Protein AF-A0A3C1KTD1-F1 (afdb_monomer_lite)

Organism: NCBI:txid287487

pLDDT: mean 96.36, std 2.3, range [87.81, 98.62]

Structure (mmCIF, N/CA/C/O backbone):
data_AF-A0A3C1KTD1-F1
#
_entry.id   AF-A0A3C1KTD1-F1
#
loop_
_atom_site.group_PDB
_atom_site.id
_atom_site.type_symbol
_atom_site.label_atom_id
_atom_site.label_alt_id
_atom_site.label_comp_id
_atom_site.label_asym_id
_atom_site.label_entity_id
_atom_site.label_seq_id
_atom_site.pdbx_PDB_ins_code
_atom_site.Cartn_x
_atom_site.Cartn_y
_atom_site.Cartn_z
_atom_site.occupancy
_atom_site.B_iso_or_equiv
_atom_site.auth_seq_id
_atom_site.auth_comp_id
_atom_site.auth_asym_id
_atom_site.auth_atom_id
_atom_site.pdbx_PDB_model_num
ATOM 1 N N . LEU A 1 1 ? -13.955 5.114 -11.474 1.00 92.81 1 LEU A N 1
ATOM 2 C CA . LEU A 1 1 ? -13.503 6.231 -10.620 1.00 92.81 1 LEU A CA 1
ATOM 3 C C . LEU A 1 1 ? -11.987 6.173 -10.586 1.00 92.81 1 LEU A C 1
ATOM 5 O O . LEU A 1 1 ? -11.468 5.073 -10.460 1.00 92.81 1 LEU A O 1
ATOM 9 N N . VAL A 1 2 ? -11.312 7.304 -10.758 1.00 97.06 2 VAL A N 1
ATOM 10 C CA . VAL A 1 2 ? -9.867 7.436 -10.530 1.00 97.06 2 VAL A CA 1
ATOM 11 C C . VAL A 1 2 ? -9.725 8.418 -9.378 1.00 97.06 2 VAL A C 1
ATOM 13 O O . VAL A 1 2 ? -10.381 9.459 -9.406 1.00 97.06 2 VAL A O 1
ATOM 16 N N . ALA A 1 3 ? -8.957 8.050 -8.361 1.00 97.25 3 ALA A N 1
ATOM 17 C CA . ALA A 1 3 ? -8.747 8.856 -7.169 1.00 97.25 3 ALA A CA 1
ATOM 18 C C . ALA A 1 3 ? -7.295 8.710 -6.712 1.00 97.25 3 ALA A C 1
ATOM 20 O O . ALA A 1 3 ? -6.690 7.656 -6.911 1.00 97.25 3 ALA A O 1
ATOM 21 N N . GLU A 1 4 ? -6.770 9.773 -6.119 1.00 96.81 4 GLU A N 1
ATOM 22 C CA . GLU A 1 4 ? -5.546 9.732 -5.327 1.00 96.81 4 GLU A CA 1
ATOM 23 C C . GLU A 1 4 ? -5.823 9.015 -3.998 1.00 96.81 4 GLU A C 1
ATOM 25 O O . GLU A 1 4 ? -6.931 9.100 -3.461 1.00 96.81 4 GLU A O 1
ATOM 30 N N . ALA A 1 5 ? -4.831 8.276 -3.509 1.00 96.88 5 ALA A N 1
ATOM 31 C CA . ALA A 1 5 ? -4.867 7.569 -2.239 1.00 96.88 5 ALA A CA 1
ATOM 32 C C . ALA A 1 5 ? -3.746 8.134 -1.365 1.00 96.88 5 ALA A C 1
ATOM 34 O O . ALA A 1 5 ? -2.582 7.868 -1.642 1.00 96.88 5 ALA A O 1
ATOM 35 N N . ASP A 1 6 ? -4.117 8.933 -0.368 1.00 94.75 6 ASP A N 1
ATOM 36 C CA . ASP A 1 6 ? -3.190 9.637 0.520 1.00 94.75 6 ASP A CA 1
ATOM 37 C C . ASP A 1 6 ? -2.967 8.831 1.809 1.00 94.75 6 ASP A C 1
ATOM 39 O O . ASP A 1 6 ? -3.920 8.429 2.488 1.00 94.75 6 ASP A O 1
ATOM 43 N N . GLU A 1 7 ? -1.707 8.567 2.137 1.00 94.88 7 GLU A N 1
ATOM 44 C CA . GLU A 1 7 ? -1.309 7.870 3.352 1.00 94.88 7 GLU A CA 1
ATOM 45 C C . GLU A 1 7 ? -1.231 8.796 4.578 1.00 94.88 7 GLU A C 1
ATOM 47 O O . GLU A 1 7 ? -1.108 8.301 5.698 1.00 94.88 7 GLU A O 1
ATOM 52 N N . SER A 1 8 ? -1.304 10.118 4.409 1.00 93.50 8 SER A N 1
ATOM 53 C CA . SER A 1 8 ? -1.039 11.105 5.460 1.00 93.50 8 SER A CA 1
ATOM 54 C C . SER A 1 8 ? -1.978 11.029 6.664 1.00 93.50 8 SER A C 1
ATOM 56 O O . SER A 1 8 ? -1.575 11.381 7.767 1.00 93.50 8 SER A O 1
ATOM 58 N N . ASP A 1 9 ? -3.201 10.528 6.504 1.00 87.81 9 ASP A N 1
ATOM 59 C CA . ASP A 1 9 ? -4.178 10.337 7.585 1.00 87.81 9 ASP A CA 1
ATOM 60 C C . ASP A 1 9 ? -4.637 8.873 7.730 1.00 87.81 9 ASP A C 1
ATOM 62 O O . ASP A 1 9 ? -5.598 8.576 8.447 1.00 87.81 9 ASP A O 1
ATOM 66 N N . ALA A 1 10 ? -3.951 7.955 7.040 1.00 87.88 10 ALA A N 1
ATOM 67 C CA . ALA A 1 10 ? -4.290 6.539 6.908 1.00 87.88 10 ALA A CA 1
ATOM 68 C C . ALA A 1 10 ? -5.712 6.254 6.366 1.00 87.88 10 ALA A C 1
ATOM 70 O O . ALA A 1 10 ? -6.164 5.104 6.375 1.00 87.88 10 ALA A O 1
ATOM 71 N N . SER A 1 11 ? -6.429 7.251 5.835 1.00 91.88 11 SER A N 1
ATOM 72 C CA . SER A 1 11 ? -7.798 7.072 5.339 1.00 91.88 11 SER A CA 1
ATOM 73 C C . SER A 1 11 ? -7.866 6.221 4.072 1.00 91.88 11 SER A C 1
ATOM 75 O O . SER A 1 11 ? -8.878 5.542 3.864 1.00 91.88 11 SER A O 1
ATOM 77 N N . PHE A 1 12 ? -6.786 6.163 3.282 1.00 93.94 12 PHE A N 1
ATOM 78 C CA . PHE A 1 12 ? -6.659 5.283 2.115 1.00 93.94 12 PHE A CA 1
ATOM 79 C C . PHE A 1 12 ? -6.930 3.797 2.407 1.00 93.94 12 PHE A C 1
ATOM 81 O O . PHE A 1 12 ? -7.369 3.075 1.511 1.00 93.94 12 PHE A O 1
ATOM 88 N N . LEU A 1 13 ? -6.806 3.347 3.663 1.00 95.81 13 LEU A N 1
ATOM 89 C CA . LEU A 1 13 ? -7.191 1.998 4.097 1.00 95.81 13 LEU A CA 1
ATOM 90 C C . LEU A 1 13 ? -8.685 1.693 3.914 1.00 95.81 13 LEU A C 1
ATOM 92 O O . LEU A 1 13 ? -9.083 0.532 3.912 1.00 95.81 13 LEU A O 1
ATOM 96 N N . HIS A 1 14 ? -9.530 2.707 3.738 1.00 95.38 14 HIS A N 1
ATOM 97 C CA . HIS A 1 14 ? -10.959 2.522 3.483 1.00 95.38 14 HIS A CA 1
ATOM 98 C C . HIS A 1 14 ? -11.288 2.403 1.990 1.00 95.38 14 HIS A C 1
ATOM 100 O O . HIS A 1 14 ? -12.429 2.100 1.629 1.00 95.38 14 HIS A O 1
ATOM 106 N N . LEU A 1 15 ? -10.317 2.640 1.105 1.00 96.75 15 LEU A N 1
ATOM 1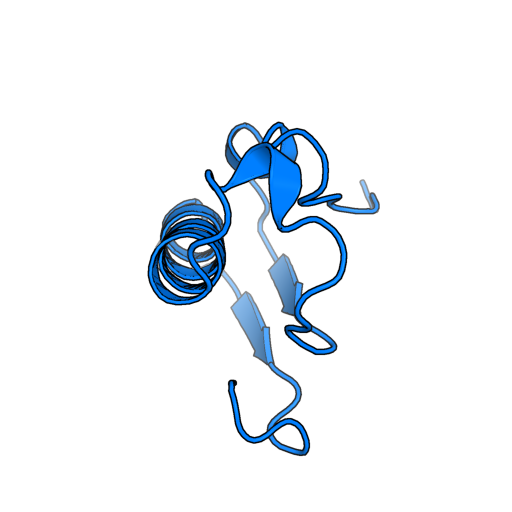07 C CA . LEU A 1 15 ? -10.512 2.468 -0.328 1.00 96.75 15 LEU A CA 1
ATOM 108 C C . LEU A 1 15 ? -10.599 0.976 -0.666 1.00 96.75 15 LEU A C 1
ATOM 110 O O . LEU A 1 15 ? -9.872 0.146 -0.127 1.00 96.75 15 LEU A O 1
ATOM 114 N N . GLN A 1 16 ? -11.487 0.648 -1.604 1.00 97.38 16 GLN A N 1
ATOM 115 C CA . GLN A 1 16 ? -11.678 -0.705 -2.138 1.00 97.38 16 GLN A CA 1
ATOM 116 C C . GLN A 1 16 ? -11.411 -0.690 -3.651 1.00 97.38 16 GLN A C 1
ATOM 118 O O . GLN A 1 16 ? -12.352 -0.701 -4.455 1.00 97.38 16 GLN A O 1
ATOM 123 N N . PRO A 1 17 ? -10.140 -0.535 -4.066 1.00 97.88 17 PRO A N 1
ATOM 124 C CA . PRO A 1 17 ? -9.789 -0.404 -5.469 1.00 97.88 17 PRO A CA 1
ATOM 125 C C . PRO A 1 17 ? -9.844 -1.749 -6.202 1.00 97.88 17 PRO A C 1
ATOM 127 O O . PRO A 1 17 ? -9.739 -2.826 -5.625 1.00 97.88 17 PRO A O 1
ATOM 130 N N . MET A 1 18 ? -9.968 -1.672 -7.525 1.00 98.38 18 MET A N 1
ATOM 131 C CA . MET A 1 18 ? -9.733 -2.809 -8.428 1.00 98.38 18 MET A CA 1
ATOM 132 C C . MET A 1 18 ? -8.290 -2.832 -8.944 1.00 98.38 18 MET A C 1
ATOM 134 O O . MET A 1 18 ? -7.765 -3.885 -9.302 1.00 98.38 18 MET A O 1
ATOM 138 N N . VAL A 1 19 ? -7.674 -1.650 -9.012 1.00 98.38 19 VAL A N 1
ATOM 139 C CA . VAL A 1 19 ? -6.298 -1.422 -9.441 1.00 98.38 19 VAL A CA 1
ATOM 140 C C . VAL A 1 19 ? -5.697 -0.368 -8.522 1.00 98.38 19 VAL A C 1
ATOM 142 O O . VAL A 1 19 ? -6.320 0.674 -8.316 1.00 98.38 19 VAL A O 1
ATOM 145 N N . THR A 1 20 ? -4.495 -0.628 -8.023 1.00 98.25 20 THR A N 1
ATOM 146 C CA . THR A 1 20 ? -3.707 0.305 -7.209 1.00 98.25 20 THR A CA 1
ATOM 147 C C . THR A 1 20 ? -2.365 0.556 -7.882 1.00 98.25 20 THR A C 1
ATOM 149 O O . THR A 1 20 ? -1.792 -0.357 -8.479 1.00 98.25 20 THR A O 1
ATOM 152 N N . VAL A 1 21 ? -1.860 1.784 -7.777 1.00 98.44 21 VAL A N 1
ATOM 153 C CA . VAL A 1 21 ? -0.514 2.161 -8.219 1.00 98.44 21 VAL A CA 1
ATOM 154 C C . VAL A 1 21 ? 0.251 2.693 -7.012 1.00 98.44 21 VAL A C 1
ATOM 156 O O . VAL A 1 21 ? -0.254 3.582 -6.334 1.00 98.44 21 VAL A O 1
ATOM 159 N N . VAL A 1 22 ? 1.448 2.163 -6.758 1.00 98.25 22 VAL A N 1
ATOM 160 C CA . VAL A 1 22 ? 2.391 2.688 -5.760 1.00 98.25 22 VAL A CA 1
ATOM 161 C C . VAL A 1 22 ? 3.615 3.214 -6.500 1.00 98.25 22 VAL A C 1
ATOM 163 O O . VAL A 1 22 ? 4.317 2.453 -7.173 1.00 98.25 22 VAL A O 1
ATOM 166 N N . THR A 1 23 ? 3.837 4.525 -6.421 1.00 97.94 23 THR A N 1
ATOM 167 C CA . THR A 1 23 ? 4.925 5.219 -7.125 1.00 97.94 23 THR A CA 1
ATOM 168 C C . THR A 1 23 ? 6.245 5.184 -6.368 1.00 97.94 23 THR A C 1
ATOM 170 O O . THR A 1 23 ? 7.286 5.041 -6.999 1.00 97.94 23 THR A O 1
ATOM 173 N N . ASN A 1 24 ? 6.194 5.332 -5.049 1.00 97.44 24 ASN A N 1
ATOM 174 C CA . ASN A 1 24 ? 7.317 5.331 -4.113 1.00 97.44 24 ASN A CA 1
ATOM 175 C C . ASN A 1 24 ? 6.769 5.241 -2.675 1.00 97.44 24 ASN A C 1
ATOM 177 O O . ASN A 1 24 ? 5.564 5.399 -2.463 1.00 97.44 24 ASN A O 1
ATOM 181 N N . ILE A 1 25 ? 7.635 4.951 -1.702 1.00 97.50 25 ILE A N 1
ATOM 182 C CA . ILE A 1 25 ? 7.310 4.939 -0.268 1.00 97.50 25 ILE A CA 1
ATOM 183 C C . ILE A 1 25 ? 8.412 5.688 0.494 1.00 97.50 25 ILE A C 1
ATOM 185 O O . ILE A 1 25 ? 9.497 5.155 0.731 1.00 97.50 25 ILE A O 1
ATOM 189 N N . GLU A 1 26 ? 8.115 6.915 0.921 1.00 95.81 26 GLU A N 1
ATOM 190 C CA . GLU A 1 26 ? 9.066 7.818 1.585 1.00 95.81 26 GLU A CA 1
ATOM 191 C C . GLU A 1 26 ? 8.633 8.163 3.023 1.00 95.81 26 GLU A C 1
ATOM 193 O O . GLU A 1 26 ? 7.530 7.847 3.468 1.00 95.81 26 GLU A O 1
ATOM 198 N N . ALA A 1 27 ? 9.540 8.761 3.800 1.00 94.94 27 ALA A N 1
ATOM 199 C CA . ALA A 1 27 ? 9.354 9.031 5.228 1.00 94.94 27 ALA A CA 1
ATOM 200 C C . ALA A 1 27 ? 8.787 10.440 5.495 1.00 94.94 27 ALA A C 1
ATOM 202 O O . ALA A 1 27 ? 9.296 11.159 6.359 1.00 94.94 27 ALA A O 1
ATOM 203 N N . ASP A 1 28 ? 7.739 10.823 4.767 1.00 92.38 28 ASP A N 1
ATOM 204 C CA . ASP A 1 28 ? 7.174 12.178 4.815 1.00 92.38 28 ASP A CA 1
ATOM 205 C C . ASP A 1 28 ? 6.154 12.325 5.953 1.00 92.38 28 ASP A C 1
ATOM 207 O O . ASP A 1 28 ? 6.310 13.151 6.852 1.00 92.38 28 ASP A O 1
ATOM 211 N N . HIS A 1 29 ? 5.148 11.452 5.985 1.00 94.38 29 HIS A N 1
ATOM 212 C CA . HIS A 1 29 ? 4.002 11.536 6.899 1.00 94.38 29 HIS A CA 1
ATOM 213 C C . HIS A 1 29 ? 4.205 10.748 8.203 1.00 94.38 29 HIS A C 1
ATOM 215 O O . HIS A 1 29 ? 3.300 10.105 8.734 1.00 94.38 29 HIS A O 1
ATOM 221 N N . MET A 1 30 ? 5.429 10.758 8.73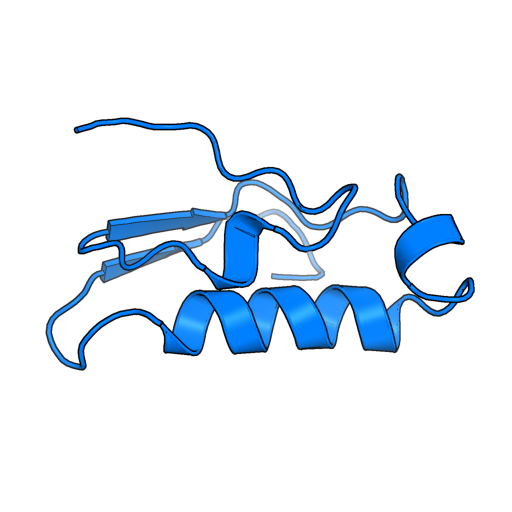2 1.00 95.88 30 MET A N 1
ATOM 222 C CA . MET A 1 30 ? 5.843 9.886 9.840 1.00 95.88 30 MET A CA 1
ATOM 223 C C . MET A 1 30 ? 5.099 10.147 11.154 1.00 95.88 30 MET A C 1
ATOM 225 O O . MET A 1 30 ? 4.958 9.240 11.973 1.00 95.88 30 MET A O 1
ATOM 229 N N . GLU A 1 31 ? 4.608 11.366 11.365 1.00 95.12 31 GLU A N 1
ATOM 230 C CA . GLU A 1 31 ? 3.793 11.745 12.526 1.00 95.12 31 GLU A CA 1
ATOM 231 C C . GLU A 1 31 ? 2.517 10.905 12.670 1.00 95.12 31 GLU A C 1
ATOM 233 O O . GLU A 1 31 ? 2.165 10.513 13.785 1.00 95.12 31 GLU A O 1
ATOM 238 N N . THR A 1 32 ? 1.897 10.530 11.552 1.00 94.00 32 THR A N 1
ATOM 239 C CA . THR A 1 32 ? 0.708 9.665 11.497 1.00 94.00 32 THR A CA 1
ATOM 240 C C . THR A 1 32 ? 1.022 8.231 11.910 1.00 94.00 32 THR A C 1
ATOM 242 O O . THR A 1 32 ? 0.192 7.545 12.505 1.00 94.00 32 THR A O 1
ATOM 245 N N . TYR A 1 33 ? 2.259 7.798 11.678 1.00 95.62 33 TYR A N 1
ATOM 246 C CA . TYR A 1 33 ? 2.738 6.441 11.932 1.00 95.62 33 TYR A CA 1
ATOM 247 C C . TYR A 1 33 ? 3.600 6.338 13.196 1.00 95.62 33 TYR A C 1
ATOM 249 O O . TYR A 1 33 ? 4.423 5.434 13.332 1.00 95.62 33 TYR A O 1
ATOM 257 N N . GLY A 1 34 ? 3.444 7.282 14.131 1.00 95.00 34 GLY A N 1
ATOM 258 C CA . GLY A 1 34 ? 4.156 7.266 15.412 1.00 95.00 34 GLY A CA 1
ATOM 259 C C . GLY A 1 34 ? 5.676 7.419 15.289 1.00 95.00 34 GLY A C 1
ATOM 260 O O . GLY A 1 34 ? 6.406 7.018 16.194 1.00 95.00 34 GLY A O 1
ATOM 261 N N . GLY A 1 35 ? 6.164 7.977 14.179 1.00 95.94 35 GLY A N 1
ATOM 262 C CA . GLY A 1 35 ? 7.590 8.115 13.895 1.00 95.94 35 GLY A CA 1
ATOM 263 C C . GLY A 1 35 ? 8.280 6.812 13.485 1.00 95.94 35 GLY A C 1
ATOM 264 O O . GLY A 1 35 ? 9.508 6.789 13.424 1.00 95.94 35 GLY A O 1
ATOM 265 N N . ASP A 1 36 ? 7.531 5.743 13.190 1.00 96.69 36 ASP A N 1
ATOM 266 C CA . ASP A 1 36 ? 8.081 4.451 12.779 1.00 96.69 36 ASP A CA 1
ATOM 267 C C . ASP A 1 36 ? 7.830 4.133 11.294 1.00 96.69 36 ASP A C 1
ATOM 269 O O . ASP A 1 36 ? 6.699 3.953 10.839 1.00 96.69 36 ASP A O 1
ATOM 273 N N . PHE A 1 37 ? 8.919 3.998 10.534 1.00 96.50 37 PHE A N 1
ATOM 274 C CA . PHE A 1 37 ? 8.861 3.719 9.099 1.00 96.50 37 PHE A CA 1
ATOM 275 C C . PHE A 1 37 ? 8.379 2.292 8.818 1.00 96.50 37 PHE A C 1
ATOM 277 O O . PHE A 1 37 ? 7.747 2.031 7.795 1.00 96.50 37 PHE A O 1
ATOM 284 N N . ALA A 1 38 ? 8.641 1.352 9.734 1.00 96.69 38 ALA A N 1
ATOM 285 C CA . ALA A 1 38 ? 8.132 -0.007 9.594 1.00 96.69 38 ALA A CA 1
ATOM 286 C C . ALA A 1 38 ? 6.601 -0.036 9.686 1.00 96.69 38 ALA A C 1
ATOM 288 O O . AL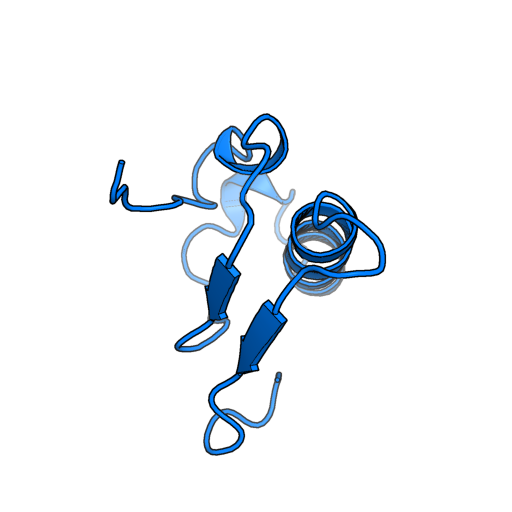A A 1 38 ? 5.969 -0.793 8.946 1.00 96.69 38 ALA A O 1
ATOM 289 N N . THR A 1 39 ? 6.023 0.819 10.534 1.00 96.50 39 THR A N 1
ATOM 290 C CA . THR A 1 39 ? 4.575 1.020 10.630 1.00 96.50 39 THR A CA 1
ATOM 291 C C . THR A 1 39 ? 4.022 1.599 9.327 1.00 96.50 39 THR A C 1
ATOM 293 O O . THR A 1 39 ? 3.123 0.991 8.759 1.00 96.50 39 THR A O 1
ATOM 296 N N . LEU A 1 40 ? 4.615 2.671 8.779 1.00 96.75 40 LEU A N 1
ATOM 297 C CA . LEU A 1 40 ? 4.217 3.238 7.477 1.00 96.75 40 LEU A CA 1
ATOM 298 C C . LEU A 1 40 ? 4.226 2.176 6.364 1.00 96.75 40 LEU A C 1
ATOM 300 O O . LEU A 1 40 ? 3.226 1.983 5.672 1.00 96.75 40 LEU A O 1
ATOM 304 N N . ARG A 1 41 ? 5.318 1.412 6.235 1.00 96.88 41 ARG A N 1
ATOM 305 C CA . ARG A 1 41 ? 5.420 0.326 5.244 1.00 96.88 41 ARG A CA 1
ATOM 306 C C . ARG A 1 41 ? 4.367 -0.767 5.465 1.00 96.88 41 ARG A C 1
ATOM 308 O O . ARG A 1 41 ? 3.835 -1.316 4.502 1.00 96.88 41 ARG A O 1
ATOM 315 N N . GLY A 1 42 ? 4.075 -1.098 6.722 1.00 96.88 42 GLY A N 1
ATOM 316 C CA . GLY A 1 42 ? 3.007 -2.032 7.084 1.00 96.88 42 GLY A CA 1
ATOM 317 C C . GLY A 1 42 ? 1.632 -1.552 6.617 1.00 96.88 42 GLY A C 1
ATOM 318 O O . GLY A 1 42 ? 0.853 -2.350 6.103 1.00 96.88 42 GLY A O 1
ATOM 319 N N . THR A 1 43 ? 1.372 -0.249 6.700 1.00 97.19 43 THR A N 1
ATOM 320 C CA . THR A 1 43 ? 0.124 0.363 6.235 1.00 97.19 43 THR A CA 1
ATOM 321 C C . THR A 1 43 ? -0.044 0.261 4.719 1.00 97.19 43 THR A C 1
ATOM 323 O O . THR A 1 43 ? -1.123 -0.090 4.248 1.00 97.19 43 THR A O 1
ATOM 326 N N . PHE A 1 44 ? 1.018 0.476 3.933 1.00 97.88 44 PHE A N 1
ATOM 327 C CA . PHE A 1 44 ? 0.972 0.235 2.482 1.00 97.88 44 PHE A CA 1
ATOM 328 C C . PHE A 1 44 ? 0.658 -1.230 2.153 1.00 97.88 44 PHE A C 1
ATOM 330 O O . PHE A 1 44 ? -0.114 -1.509 1.235 1.00 97.88 44 PHE A O 1
ATOM 337 N N . LEU A 1 45 ? 1.211 -2.177 2.918 1.00 97.31 45 LEU A N 1
ATOM 338 C CA . LEU A 1 45 ? 0.898 -3.597 2.754 1.00 97.31 45 LEU A CA 1
ATOM 339 C C . LEU A 1 45 ? -0.579 -3.896 3.063 1.00 97.31 45 LEU A C 1
ATOM 341 O O . LEU A 1 45 ? -1.216 -4.656 2.336 1.00 97.31 45 LEU A O 1
ATOM 345 N N . GLU A 1 46 ? -1.137 -3.297 4.115 1.00 97.62 46 GLU A N 1
ATOM 346 C CA . GLU A 1 46 ? -2.560 -3.418 4.452 1.00 97.62 46 GLU A CA 1
ATOM 347 C C . GLU A 1 46 ? -3.458 -2.817 3.362 1.00 97.62 46 GLU A C 1
ATOM 349 O O . GLU A 1 46 ? -4.405 -3.465 2.919 1.00 97.62 46 GLU A O 1
ATOM 354 N N . PHE A 1 47 ? -3.106 -1.640 2.844 1.00 97.81 47 PHE A N 1
ATOM 355 C CA . PHE A 1 47 ? -3.805 -1.018 1.722 1.00 97.81 47 PHE A CA 1
ATOM 356 C C . PHE A 1 47 ? -3.808 -1.907 0.469 1.00 97.81 47 PHE A C 1
ATOM 358 O O . PHE A 1 47 ? -4.843 -2.066 -0.178 1.00 97.81 47 PHE A O 1
ATOM 365 N N . LEU A 1 48 ? -2.682 -2.547 0.138 1.00 97.94 48 LEU A N 1
ATOM 366 C CA . LEU A 1 48 ? -2.611 -3.487 -0.987 1.00 97.94 48 LEU A CA 1
ATOM 367 C C . LEU A 1 48 ? -3.496 -4.724 -0.773 1.00 97.94 48 LEU A C 1
ATOM 369 O O . LEU A 1 48 ? -4.048 -5.245 -1.742 1.00 97.94 48 LEU A O 1
ATOM 373 N N . HIS A 1 49 ? -3.692 -5.170 0.471 1.00 98.06 49 HIS A N 1
ATOM 374 C CA . HIS A 1 49 ? -4.606 -6.271 0.790 1.00 98.06 49 HIS A CA 1
ATOM 375 C C . HIS A 1 49 ? -6.095 -5.922 0.625 1.00 98.06 49 HIS A C 1
ATOM 377 O O . HIS A 1 49 ? -6.918 -6.838 0.603 1.00 98.06 49 HIS A O 1
ATOM 383 N N . ASN A 1 50 ? -6.456 -4.647 0.441 1.00 97.88 50 ASN A N 1
ATOM 384 C CA . ASN A 1 50 ? -7.820 -4.269 0.055 1.00 97.88 50 ASN A CA 1
ATOM 385 C C . ASN A 1 50 ? -8.151 -4.618 -1.401 1.00 97.88 50 ASN A C 1
ATOM 387 O O . ASN A 1 50 ? -9.323 -4.588 -1.787 1.00 97.88 50 ASN A O 1
ATOM 391 N N . LEU A 1 51 ? -7.149 -4.941 -2.226 1.00 98.31 51 LEU A N 1
ATOM 392 C CA . LEU A 1 51 ? -7.402 -5.445 -3.569 1.00 98.31 51 LEU A CA 1
ATOM 393 C C . LEU A 1 51 ? -8.097 -6.814 -3.487 1.00 98.31 51 LEU A C 1
ATOM 395 O O . LEU A 1 51 ? -7.676 -7.687 -2.722 1.00 98.31 51 LEU A O 1
ATOM 399 N N . PRO A 1 52 ? -9.121 -7.071 -4.320 1.00 98.31 52 PRO A N 1
ATOM 400 C CA . PRO A 1 52 ? -9.619 -8.428 -4.480 1.00 98.31 52 PRO A CA 1
ATOM 401 C C . PRO A 1 52 ? -8.508 -9.324 -5.045 1.00 98.31 52 PRO A C 1
ATOM 403 O O . PRO A 1 52 ? -7.588 -8.847 -5.706 1.00 98.31 52 PRO A O 1
ATOM 406 N N . PHE A 1 53 ? -8.623 -10.647 -4.884 1.00 97.94 53 PHE A N 1
ATOM 407 C CA . PHE A 1 53 ? -7.614 -11.592 -5.399 1.00 97.94 53 PHE A CA 1
ATOM 408 C C . PHE A 1 53 ? -7.377 -11.488 -6.921 1.00 97.94 53 PHE A C 1
ATOM 410 O O . PHE A 1 53 ? -6.353 -11.942 -7.421 1.00 97.94 53 PHE A O 1
ATOM 417 N N . TYR A 1 54 ? -8.347 -10.934 -7.657 1.00 97.88 54 TYR A N 1
ATOM 418 C CA . TYR A 1 54 ? -8.292 -10.669 -9.098 1.00 97.88 54 TYR A CA 1
ATOM 419 C C . TYR A 1 54 ? -7.947 -9.207 -9.437 1.00 97.88 54 TYR A C 1
ATOM 421 O O . TYR A 1 54 ? -8.086 -8.794 -10.588 1.00 97.88 54 TYR A O 1
ATOM 429 N N . GLY A 1 55 ? -7.569 -8.407 -8.441 1.00 98.38 55 GLY A N 1
ATOM 430 C CA . GLY A 1 55 ? -7.117 -7.032 -8.609 1.00 98.38 55 GLY A CA 1
ATOM 431 C C . GLY A 1 55 ? -5.705 -6.952 -9.188 1.00 98.38 55 GLY A C 1
ATOM 432 O O . GLY A 1 55 ? -5.032 -7.962 -9.397 1.00 98.38 55 GLY A O 1
ATOM 433 N N . LEU A 1 56 ? -5.256 -5.727 -9.450 1.00 98.62 56 LEU A N 1
ATOM 434 C CA . LEU A 1 56 ? -3.922 -5.452 -9.980 1.00 98.62 56 LEU A CA 1
ATOM 435 C C . LEU A 1 56 ? -3.193 -4.433 -9.101 1.00 98.62 56 LEU A C 1
ATOM 437 O O . LEU A 1 56 ? -3.691 -3.330 -8.887 1.00 98.62 56 LEU A O 1
ATOM 441 N N . ALA A 1 57 ? -1.989 -4.784 -8.660 1.00 98.44 57 ALA A N 1
ATOM 4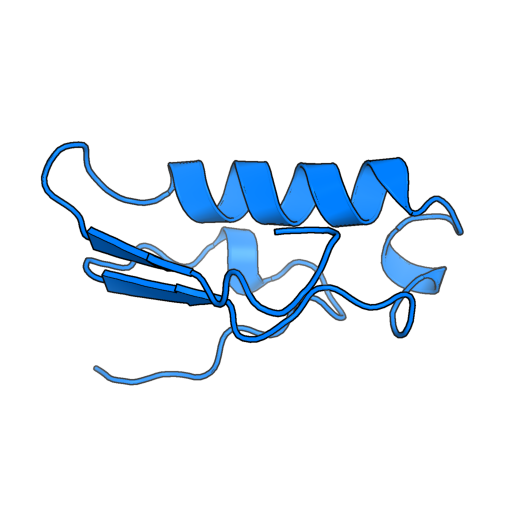42 C CA . ALA A 1 57 ? -1.042 -3.847 -8.070 1.00 98.44 57 ALA A CA 1
ATOM 443 C C . ALA A 1 57 ? 0.024 -3.483 -9.112 1.00 98.44 57 ALA A C 1
ATOM 445 O O . ALA A 1 57 ? 0.665 -4.366 -9.686 1.00 98.44 57 ALA A O 1
ATOM 446 N N . VAL A 1 58 ? 0.202 -2.190 -9.366 1.00 98.62 58 VAL A N 1
ATOM 447 C CA . VAL A 1 58 ? 1.287 -1.648 -10.190 1.00 98.62 58 VAL A CA 1
ATOM 448 C C . VAL A 1 58 ? 2.294 -0.996 -9.252 1.00 98.62 58 VAL A C 1
ATOM 450 O O . VAL A 1 58 ? 1.953 -0.053 -8.544 1.00 98.62 58 VAL A O 1
ATOM 453 N N . MET A 1 59 ? 3.520 -1.508 -9.245 1.00 98.31 59 MET A N 1
ATOM 454 C CA . MET A 1 59 ? 4.552 -1.141 -8.276 1.00 98.31 59 MET A CA 1
ATOM 455 C C . MET A 1 59 ? 5.782 -0.592 -9.007 1.00 98.31 59 MET A C 1
ATOM 457 O O . MET A 1 59 ? 6.236 -1.190 -9.986 1.00 98.31 59 MET A O 1
ATOM 461 N N . CYS A 1 60 ? 6.317 0.536 -8.544 1.00 98.31 60 CYS A N 1
ATOM 462 C CA . CYS A 1 60 ? 7.543 1.124 -9.075 1.00 98.31 60 CYS A CA 1
ATOM 463 C C . CYS A 1 60 ? 8.784 0.482 -8.436 1.00 98.31 60 CYS A C 1
ATOM 465 O O . CYS A 1 60 ? 9.205 0.873 -7.355 1.00 98.31 60 CYS A O 1
ATOM 467 N N . ILE A 1 61 ? 9.385 -0.491 -9.121 1.00 97.94 61 ILE A N 1
ATOM 468 C CA . ILE A 1 61 ? 10.564 -1.232 -8.626 1.00 97.94 61 ILE A CA 1
ATOM 469 C C . ILE A 1 61 ? 11.877 -0.427 -8.649 1.00 97.94 61 ILE A C 1
ATOM 471 O O . ILE A 1 61 ? 12.929 -0.957 -8.297 1.00 97.94 61 ILE A O 1
ATOM 475 N N . ASP A 1 62 ? 11.833 0.827 -9.106 1.00 98.31 62 ASP A N 1
ATOM 476 C CA . ASP A 1 62 ? 12.973 1.744 -9.031 1.00 98.31 62 ASP A CA 1
ATOM 477 C C . ASP A 1 62 ? 13.148 2.299 -7.601 1.00 98.31 62 ASP A C 1
ATOM 479 O O . ASP A 1 62 ? 14.243 2.741 -7.244 1.00 98.31 62 ASP A O 1
ATOM 483 N N . ASP A 1 63 ? 12.096 2.249 -6.773 1.00 97.69 63 ASP A N 1
ATOM 484 C CA . ASP A 1 63 ? 12.161 2.547 -5.341 1.00 97.69 63 ASP A CA 1
ATOM 485 C C . ASP A 1 63 ? 12.635 1.299 -4.565 1.00 97.69 63 ASP A C 1
ATOM 487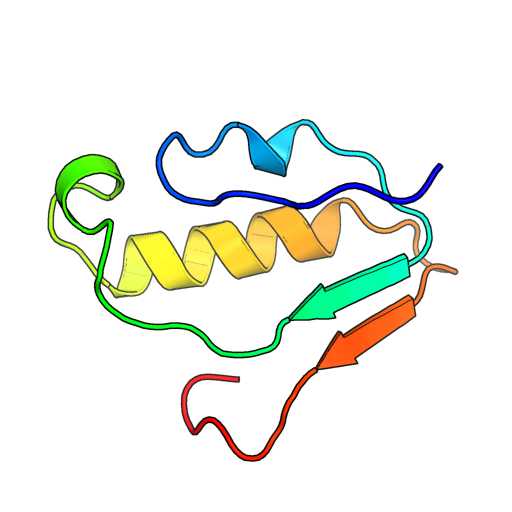 O O . ASP A 1 63 ? 12.008 0.247 -4.669 1.00 97.69 63 ASP A O 1
ATOM 491 N N . PRO A 1 64 ? 13.714 1.376 -3.760 1.00 95.44 64 PRO A N 1
ATOM 492 C CA . PRO A 1 64 ? 14.242 0.230 -3.013 1.00 95.44 64 PRO A CA 1
ATOM 493 C C . PRO A 1 64 ? 13.344 -0.277 -1.868 1.00 95.44 64 PRO A C 1
ATOM 495 O O . PRO A 1 64 ? 13.634 -1.333 -1.298 1.00 95.44 64 PRO A O 1
ATOM 498 N N . VAL A 1 65 ? 12.327 0.483 -1.457 1.00 95.31 65 VAL A N 1
ATOM 499 C CA . VAL A 1 65 ? 11.354 0.095 -0.423 1.00 95.31 65 VAL A CA 1
ATOM 500 C C . VAL A 1 65 ? 10.258 -0.808 -0.998 1.00 95.31 65 VAL A C 1
ATOM 502 O O . VAL A 1 65 ? 9.693 -1.617 -0.253 1.00 95.31 65 VAL A O 1
ATOM 505 N N . VAL A 1 66 ? 9.975 -0.663 -2.296 1.00 91.38 66 VAL A N 1
ATOM 506 C CA . VAL A 1 66 ? 8.941 -1.371 -3.068 1.00 91.38 66 VAL A CA 1
ATOM 507 C C . VAL A 1 66 ? 9.441 -2.728 -3.563 1.00 91.38 66 VAL A C 1
ATOM 509 O O . VAL A 1 66 ? 8.667 -3.704 -3.424 1.00 91.38 66 VAL A O 1
#

Folds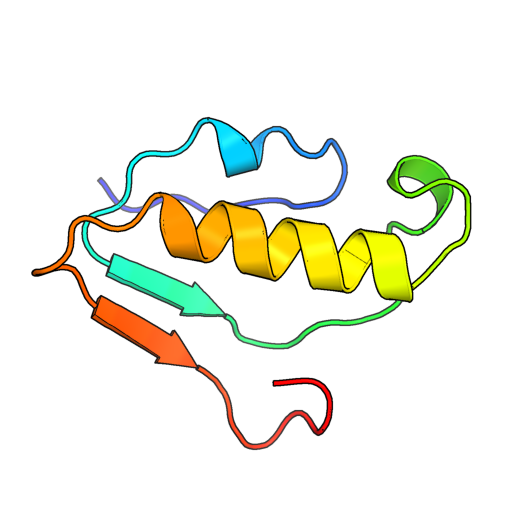eek 3Di:
DDDDQDPLQLPLLVDQDLEEEDAEQDCDNCVNQVNDSVSSLVSVVSSVVSHDPNGYYHYDVVYVSD

InterPro domains:
  IPR013221 Mur ligase, central [PF08245] (8-64)
  IPR036565 Mur-like, catalytic domain superfamily [G3DSA:3.40.1190.10] (1-66)
  IPR036565 Mur-like, catalytic domain superfamily [SSF53623] (1-65)
  IPR050061 Peptidoglycan biosynthesis MurCDEF [PTHR43445] (1-65)

Secondary structure (DSSP, 8-state):
-------TTSGGGG---SEEEE----SSSTTTTTT-HHHHHHHHHHHHHTS-TT-EEEE-TTSTT-

Radius of gyration: 11.68 Å; chains: 1; bounding box: 28×24×26 Å

Sequence (66 aa):
LVAEADESDASFLHLQPMVTVVTNIEADHMETYGGDFATLRGTFLEFLHNLPFYGLAVMCIDDPVV